Protein AF-A0A087SZZ9-F1 (afdb_monomer_lite)

pLDDT: mean 77.71, std 13.9, range [46.03, 97.69]

Organism: Stegodyphus mimosarum (NCBI:txid407821)

Structure (mmCIF, N/CA/C/O backbone):
data_AF-A0A087SZZ9-F1
#
_entry.id   AF-A0A087SZZ9-F1
#
loop_
_atom_site.group_PDB
_atom_site.id
_atom_site.type_symbol
_atom_site.label_atom_id
_atom_site.label_alt_id
_atom_site.label_comp_id
_atom_site.label_asym_id
_atom_site.label_entity_id
_atom_site.label_seq_id
_atom_site.pdbx_PDB_ins_code
_atom_site.Cartn_x
_atom_site.Cartn_y
_atom_site.Cartn_z
_atom_site.occupancy
_atom_site.B_iso_or_equiv
_atom_site.auth_seq_id
_atom_site.auth_comp_id
_atom_site.auth_asym_id
_atom_site.auth_atom_id
_atom_site.pdbx_PDB_model_num
ATOM 1 N N . MET A 1 1 ? 31.188 -13.917 -26.422 1.00 53.91 1 MET A N 1
ATOM 2 C CA . MET A 1 1 ? 30.286 -14.673 -25.524 1.00 53.91 1 MET A CA 1
ATOM 3 C C . MET A 1 1 ? 30.284 -14.130 -24.090 1.00 53.91 1 MET A C 1
ATOM 5 O O . MET A 1 1 ? 29.255 -14.224 -23.444 1.00 53.91 1 MET A O 1
ATOM 9 N N . GLU A 1 2 ? 31.342 -13.464 -23.611 1.00 61.88 2 GLU A N 1
ATOM 10 C CA . GLU A 1 2 ? 31.360 -12.858 -22.257 1.00 61.88 2 GLU A CA 1
ATOM 11 C C . GLU A 1 2 ? 30.422 -11.646 -22.068 1.00 61.88 2 GLU A C 1
ATOM 13 O O . GLU A 1 2 ? 29.952 -11.353 -20.965 1.00 61.88 2 GLU A O 1
ATOM 18 N N . LEU A 1 3 ? 30.087 -10.943 -23.154 1.00 61.25 3 LEU A N 1
ATOM 19 C CA . LEU A 1 3 ? 29.183 -9.792 -23.091 1.00 61.25 3 LEU A CA 1
ATOM 20 C C . LEU A 1 3 ? 27.734 -10.205 -22.769 1.00 61.25 3 LEU A C 1
ATOM 22 O O . LEU A 1 3 ? 27.048 -9.508 -22.033 1.00 61.25 3 LEU A O 1
ATOM 26 N N . SER A 1 4 ? 27.271 -11.359 -23.263 1.00 62.25 4 SER A N 1
ATOM 27 C CA . SER A 1 4 ? 25.909 -11.845 -22.997 1.00 62.25 4 SER A CA 1
ATOM 28 C C . SER A 1 4 ? 25.729 -12.337 -21.560 1.00 62.25 4 SER A C 1
ATOM 30 O O . SER A 1 4 ? 24.671 -12.135 -20.973 1.00 62.25 4 SER A O 1
ATOM 32 N N . GLU A 1 5 ? 26.763 -12.936 -20.966 1.00 69.69 5 GLU A N 1
ATOM 33 C CA . GLU A 1 5 ? 26.715 -13.417 -19.580 1.00 69.69 5 GLU A CA 1
ATOM 34 C C . GLU A 1 5 ? 26.724 -12.256 -18.573 1.00 69.69 5 GLU A C 1
ATOM 36 O O . GLU A 1 5 ? 25.944 -12.239 -17.619 1.00 69.69 5 GLU A O 1
ATOM 41 N N . SER A 1 6 ? 27.541 -11.230 -18.829 1.00 64.25 6 SER A N 1
ATOM 42 C CA . SER A 1 6 ? 27.596 -10.029 -17.988 1.00 64.25 6 SER A CA 1
ATOM 43 C C . SER A 1 6 ? 26.328 -9.171 -18.071 1.00 64.25 6 SER A C 1
ATOM 45 O O . SER A 1 6 ? 25.916 -8.616 -17.052 1.00 64.25 6 SER A O 1
ATOM 47 N N . VAL A 1 7 ? 25.673 -9.093 -19.236 1.00 70.50 7 VAL A N 1
ATOM 48 C CA . VAL A 1 7 ? 24.368 -8.422 -19.391 1.00 70.50 7 VAL A CA 1
ATOM 49 C C . VAL A 1 7 ? 23.265 -9.187 -18.656 1.00 70.50 7 VAL A C 1
ATOM 51 O O . VAL A 1 7 ? 22.536 -8.581 -17.873 1.00 70.50 7 VAL A O 1
ATOM 54 N N . ASN A 1 8 ? 23.199 -10.512 -18.818 1.00 69.19 8 ASN A N 1
ATOM 55 C CA . ASN A 1 8 ? 22.208 -11.355 -18.143 1.00 69.19 8 ASN A CA 1
ATOM 56 C C . ASN A 1 8 ? 22.316 -11.263 -16.608 1.00 69.19 8 ASN A C 1
ATOM 58 O O . ASN A 1 8 ? 21.316 -11.128 -15.906 1.00 69.19 8 ASN A O 1
ATOM 62 N N . ARG A 1 9 ? 23.544 -11.253 -16.069 1.00 72.44 9 ARG A N 1
ATOM 63 C CA . ARG A 1 9 ? 23.770 -11.090 -14.625 1.00 72.44 9 ARG A CA 1
ATOM 64 C C . ARG A 1 9 ? 23.295 -9.730 -14.107 1.00 72.44 9 ARG A C 1
ATOM 66 O O . ARG A 1 9 ? 22.730 -9.669 -13.021 1.00 72.44 9 ARG A O 1
ATOM 73 N N . ARG A 1 10 ? 23.510 -8.645 -14.861 1.00 68.75 10 ARG A N 1
ATOM 74 C CA . ARG A 1 10 ? 23.030 -7.303 -14.479 1.00 68.75 10 ARG A CA 1
ATOM 75 C C . ARG A 1 10 ? 21.508 -7.209 -14.519 1.00 68.75 10 ARG A C 1
ATOM 77 O O . ARG A 1 10 ? 20.940 -6.644 -13.595 1.00 68.75 10 ARG A O 1
ATOM 84 N N . GLN A 1 11 ? 20.867 -7.793 -15.532 1.00 69.94 11 GLN A N 1
ATOM 85 C CA . GLN A 1 11 ? 19.404 -7.854 -15.619 1.00 69.94 11 GLN A CA 1
ATOM 86 C C . GLN A 1 11 ? 18.797 -8.613 -14.436 1.00 69.94 11 GLN A C 1
ATOM 88 O O . GLN A 1 11 ? 17.867 -8.124 -13.814 1.00 69.94 11 GLN A O 1
ATOM 93 N N . ASN A 1 12 ? 19.382 -9.751 -14.050 1.00 75.94 12 ASN A N 1
ATOM 94 C CA . ASN A 1 12 ? 18.910 -10.511 -12.892 1.00 75.94 12 ASN A CA 1
ATOM 95 C C . ASN A 1 12 ? 19.004 -9.722 -11.571 1.00 75.94 12 ASN A C 1
ATOM 97 O O . ASN A 1 12 ? 18.106 -9.808 -10.735 1.00 75.94 12 ASN A O 1
ATOM 101 N N . VAL A 1 13 ? 20.073 -8.940 -11.392 1.00 81.06 13 VAL A N 1
ATOM 102 C CA . VAL A 1 13 ? 20.238 -8.073 -10.215 1.00 81.06 13 VAL A CA 1
ATOM 103 C C . VAL A 1 13 ? 19.236 -6.915 -10.232 1.00 81.06 13 VAL A C 1
ATOM 105 O O . VAL A 1 13 ? 18.643 -6.625 -9.198 1.00 81.06 13 VAL A O 1
ATOM 108 N N . ASP A 1 14 ? 19.024 -6.283 -11.388 1.00 80.94 14 ASP A N 1
ATOM 109 C CA . ASP A 1 14 ? 18.052 -5.194 -11.565 1.00 80.94 14 ASP A CA 1
ATOM 110 C C . ASP A 1 14 ? 16.613 -5.661 -11.288 1.00 80.94 14 ASP A C 1
ATOM 112 O O . ASP A 1 14 ? 15.887 -5.028 -10.521 1.00 80.94 14 ASP A O 1
ATOM 116 N N . ASP A 1 15 ? 16.231 -6.828 -11.816 1.00 81.06 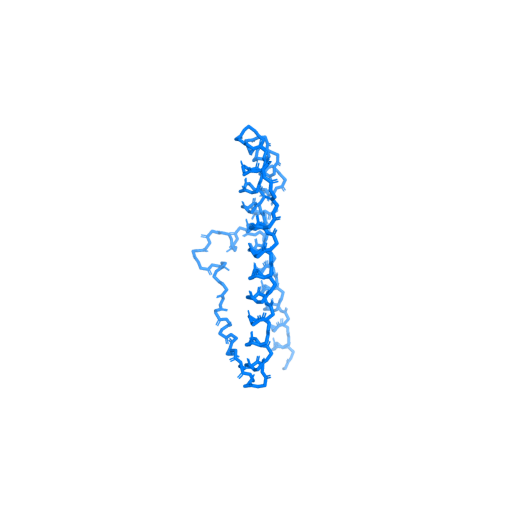15 ASP A N 1
ATOM 117 C CA . ASP A 1 15 ? 14.922 -7.438 -11.573 1.00 81.06 15 ASP A CA 1
ATOM 118 C C . ASP A 1 15 ? 14.715 -7.791 -10.089 1.00 81.06 15 ASP A C 1
ATOM 120 O O . ASP A 1 15 ? 13.643 -7.529 -9.538 1.00 81.06 15 ASP A O 1
ATOM 124 N N . GLY A 1 16 ? 15.736 -8.343 -9.422 1.00 81.19 16 GLY A N 1
ATOM 125 C CA . GLY A 1 16 ? 15.670 -8.667 -7.992 1.00 81.19 16 GLY A CA 1
ATOM 126 C C . GLY A 1 16 ? 15.590 -7.427 -7.095 1.00 81.19 16 GLY A C 1
ATOM 127 O O . GLY A 1 16 ? 14.897 -7.435 -6.072 1.00 81.19 16 GLY A O 1
ATOM 128 N N . LEU A 1 17 ? 16.259 -6.339 -7.489 1.00 83.12 17 LEU A N 1
ATOM 129 C CA . LEU A 1 17 ? 16.181 -5.060 -6.788 1.00 83.12 17 LEU A CA 1
ATOM 130 C C . LEU A 1 17 ? 14.794 -4.431 -6.959 1.00 83.12 17 LEU A C 1
ATOM 132 O O . LEU A 1 17 ? 14.194 -4.014 -5.968 1.00 83.12 17 LEU A O 1
ATOM 136 N N . ARG A 1 18 ? 14.244 -4.456 -8.181 1.00 83.31 18 ARG A N 1
ATOM 137 C CA . ARG A 1 18 ? 12.868 -4.031 -8.471 1.00 83.31 18 ARG A CA 1
ATOM 138 C C . ARG A 1 18 ? 11.860 -4.782 -7.603 1.00 83.31 18 ARG A C 1
ATOM 140 O O . ARG A 1 18 ? 11.065 -4.146 -6.918 1.00 83.31 18 ARG A O 1
ATOM 147 N N . GLU A 1 19 ? 11.919 -6.115 -7.579 1.00 83.75 19 GLU A N 1
ATOM 148 C CA . GLU A 1 19 ? 11.011 -6.945 -6.774 1.00 83.75 19 GLU A CA 1
ATOM 149 C C . GLU A 1 19 ? 11.098 -6.606 -5.279 1.00 83.75 19 GLU A C 1
ATOM 151 O O . GLU A 1 19 ? 10.075 -6.397 -4.626 1.00 83.75 19 GLU A O 1
ATOM 156 N N . SER A 1 20 ? 12.317 -6.465 -4.753 1.00 86.00 20 SER A N 1
ATOM 157 C CA . SER A 1 20 ? 12.549 -6.117 -3.346 1.00 86.00 20 SER A CA 1
ATOM 158 C C . SER A 1 20 ? 11.991 -4.737 -2.990 1.00 86.00 20 SER A C 1
ATOM 160 O O . SER A 1 20 ? 11.333 -4.578 -1.961 1.00 86.00 20 SER A O 1
ATOM 162 N N . CYS A 1 21 ? 12.219 -3.740 -3.848 1.00 86.81 21 CYS A N 1
ATOM 163 C CA . CYS A 1 21 ? 11.719 -2.381 -3.666 1.00 86.81 21 CYS A CA 1
ATOM 164 C C . CYS A 1 21 ? 10.186 -2.321 -3.673 1.00 86.81 21 CYS A C 1
ATOM 166 O O . CYS A 1 21 ? 9.585 -1.669 -2.818 1.00 86.81 21 CYS A O 1
ATOM 168 N N . CYS A 1 22 ? 9.548 -3.051 -4.587 1.00 86.06 22 CYS A N 1
ATOM 169 C CA . CYS A 1 22 ? 8.094 -3.120 -4.667 1.00 86.06 22 CYS A CA 1
ATOM 170 C C . CYS A 1 22 ? 7.486 -3.831 -3.453 1.00 86.06 22 CYS A C 1
ATOM 172 O O . CYS A 1 22 ? 6.584 -3.2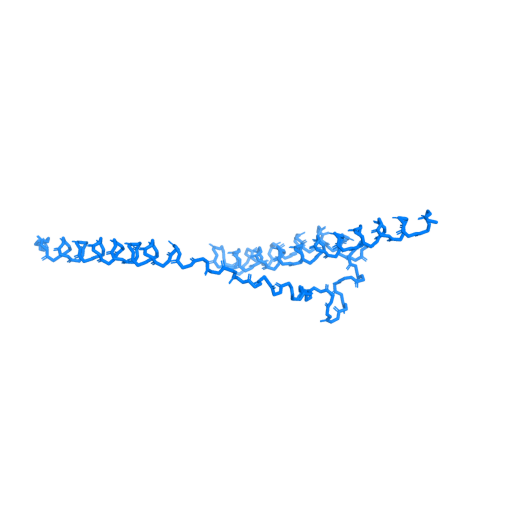90 -2.812 1.00 86.06 22 CYS A O 1
ATOM 174 N N . ALA A 1 23 ? 8.040 -4.983 -3.065 1.00 87.31 23 ALA A N 1
ATOM 175 C CA . ALA A 1 23 ? 7.606 -5.708 -1.873 1.00 87.31 23 ALA A CA 1
ATOM 176 C C . ALA A 1 23 ? 7.766 -4.869 -0.595 1.00 87.31 23 ALA A C 1
ATOM 178 O O . ALA A 1 23 ? 6.932 -4.933 0.310 1.00 87.31 23 ALA A O 1
ATOM 179 N N . PHE A 1 24 ? 8.817 -4.048 -0.513 1.00 87.75 24 PHE A N 1
ATOM 180 C CA . PHE A 1 24 ? 9.023 -3.156 0.622 1.00 87.75 24 PHE A CA 1
ATOM 181 C C . PHE A 1 24 ? 7.957 -2.050 0.699 1.00 87.75 24 PHE A C 1
ATOM 183 O O . PHE A 1 24 ? 7.420 -1.795 1.779 1.00 87.75 24 PHE A O 1
ATOM 190 N N . GLY A 1 25 ? 7.582 -1.443 -0.432 1.00 84.75 25 GLY A N 1
ATOM 191 C CA . GLY A 1 25 ? 6.474 -0.480 -0.490 1.00 84.75 25 GLY A CA 1
ATOM 192 C C . GLY A 1 25 ? 5.121 -1.096 -0.102 1.00 84.75 25 GLY A C 1
ATOM 193 O O . GLY A 1 25 ? 4.356 -0.511 0.677 1.00 84.75 25 GLY A O 1
ATOM 194 N N . GLU A 1 26 ? 4.844 -2.314 -0.574 1.00 86.50 26 GLU A N 1
ATOM 195 C CA . GLU A 1 26 ? 3.657 -3.082 -0.177 1.00 86.50 26 GLU A CA 1
ATOM 196 C C . GLU A 1 26 ? 3.658 -3.402 1.321 1.00 86.50 26 GLU A C 1
ATOM 198 O O . GLU A 1 26 ? 2.636 -3.248 1.992 1.00 86.50 26 GLU A O 1
ATOM 203 N N . PHE A 1 27 ? 4.808 -3.797 1.869 1.00 88.94 27 PHE A N 1
ATOM 204 C CA . PHE A 1 27 ? 4.974 -4.064 3.293 1.00 88.94 27 PHE A CA 1
ATOM 205 C C . PHE A 1 27 ? 4.638 -2.833 4.141 1.00 88.94 27 PHE A C 1
ATOM 207 O O . PHE A 1 27 ? 3.850 -2.945 5.083 1.00 88.94 27 PHE A O 1
ATOM 214 N N . VAL A 1 28 ? 5.185 -1.662 3.800 1.00 89.50 28 VAL A N 1
ATOM 215 C CA . VAL A 1 28 ? 4.922 -0.400 4.514 1.00 89.50 28 VAL A CA 1
ATOM 216 C C . VAL A 1 28 ? 3.424 -0.079 4.503 1.00 89.50 28 VAL A C 1
ATOM 218 O O . VAL A 1 28 ? 2.822 0.152 5.554 1.00 89.50 28 VAL A O 1
ATOM 221 N N . THR A 1 29 ? 2.792 -0.180 3.333 1.00 89.56 29 THR A N 1
ATOM 222 C CA . THR A 1 29 ? 1.349 0.049 3.166 1.00 89.56 29 THR A CA 1
ATOM 223 C C . THR A 1 29 ? 0.519 -0.930 3.996 1.00 89.56 29 THR A C 1
ATOM 225 O O . THR A 1 29 ? -0.407 -0.534 4.709 1.00 89.56 29 THR A O 1
ATOM 228 N N . CYS A 1 30 ? 0.874 -2.214 3.948 1.00 93.75 30 CYS A N 1
ATOM 229 C CA . CYS A 1 30 ? 0.216 -3.272 4.704 1.00 93.75 30 CYS A CA 1
ATOM 230 C C . CYS A 1 30 ? 0.310 -3.017 6.213 1.00 93.75 30 CYS A C 1
ATOM 232 O O . CYS A 1 30 ? -0.682 -3.158 6.931 1.00 93.75 30 CYS A O 1
ATOM 234 N N . LYS A 1 31 ? 1.471 -2.567 6.704 1.00 93.31 31 LYS A N 1
ATOM 235 C CA . LYS A 1 31 ? 1.657 -2.235 8.120 1.00 93.31 31 LYS A CA 1
ATOM 236 C C . LYS A 1 31 ? 0.756 -1.095 8.571 1.00 93.31 31 LYS A C 1
ATOM 238 O O . LYS A 1 31 ? 0.121 -1.233 9.615 1.00 93.31 31 LYS A O 1
ATOM 243 N N . TYR A 1 32 ? 0.636 -0.026 7.786 1.00 94.12 32 TYR A N 1
ATOM 244 C CA . TYR A 1 32 ? -0.284 1.069 8.106 1.00 94.12 32 TYR A CA 1
ATOM 245 C C . TYR A 1 32 ? -1.738 0.600 8.160 1.00 94.12 32 TYR A C 1
ATOM 247 O O . TYR A 1 32 ? -2.454 0.926 9.105 1.00 94.12 32 TYR A O 1
ATOM 255 N N . GLN A 1 33 ? -2.165 -0.222 7.199 1.00 94.81 33 GLN A N 1
ATOM 256 C CA . GLN A 1 33 ? -3.528 -0.754 7.177 1.00 94.81 33 GLN A CA 1
ATOM 257 C C . GLN A 1 33 ? -3.827 -1.662 8.374 1.00 94.81 33 GLN A C 1
ATOM 259 O O . GLN A 1 33 ? -4.888 -1.530 8.985 1.00 94.81 33 GLN A O 1
ATOM 264 N N . HIS A 1 34 ? -2.920 -2.585 8.709 1.00 96.38 34 HIS A N 1
ATOM 265 C CA . HIS A 1 34 ? -3.141 -3.506 9.822 1.00 96.38 34 HIS A CA 1
ATOM 266 C C . HIS A 1 34 ? -3.133 -2.789 11.164 1.00 96.38 34 HIS A C 1
ATOM 268 O O . HIS A 1 34 ? -4.037 -2.999 11.964 1.00 96.38 34 HIS A O 1
ATOM 274 N N . VAL A 1 35 ? -2.185 -1.879 11.389 1.00 97.12 35 VAL A N 1
ATOM 275 C CA . VAL A 1 35 ? -2.156 -1.106 12.635 1.00 97.12 35 VAL A CA 1
ATOM 276 C C . VAL A 1 35 ? -3.372 -0.189 12.754 1.00 97.12 35 VAL A C 1
ATOM 278 O O . VAL A 1 35 ? -3.941 -0.089 13.837 1.00 97.12 35 VAL A O 1
ATOM 281 N N . GLY A 1 36 ? -3.855 0.391 11.655 1.00 96.38 36 GLY A N 1
ATOM 282 C CA . GLY A 1 36 ? -5.103 1.156 11.678 1.00 96.38 36 GLY A CA 1
ATOM 283 C C . GLY A 1 36 ? -6.329 0.326 12.023 1.00 96.38 36 GLY A C 1
ATOM 284 O O . GLY A 1 36 ? -7.185 0.794 12.772 1.00 96.38 36 GLY A O 1
ATOM 285 N N . ARG A 1 37 ? -6.400 -0.913 11.529 1.00 96.19 37 ARG A N 1
ATOM 286 C CA . ARG A 1 37 ? -7.495 -1.841 11.841 1.00 96.19 37 ARG A CA 1
ATOM 287 C C . ARG A 1 37 ? -7.438 -2.363 13.272 1.00 96.19 37 ARG A C 1
ATOM 289 O O . ARG A 1 37 ? -8.470 -2.406 13.932 1.00 96.19 37 ARG A O 1
ATOM 296 N N . ASP A 1 38 ? -6.253 -2.739 13.736 1.00 97.69 38 ASP A N 1
ATOM 297 C CA . ASP A 1 38 ? -6.094 -3.506 14.973 1.00 97.69 38 ASP A CA 1
ATOM 298 C C . ASP A 1 38 ? -5.847 -2.601 16.192 1.00 9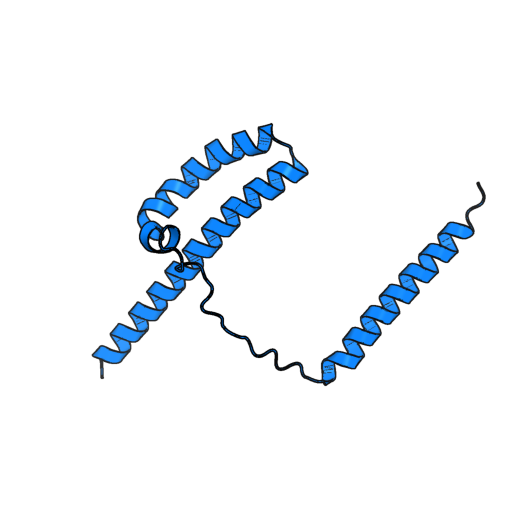7.69 38 ASP A C 1
ATOM 300 O O . ASP A 1 38 ? -6.181 -2.966 17.318 1.00 97.69 38 ASP A O 1
ATOM 304 N N . CYS A 1 39 ? -5.260 -1.418 15.981 1.00 96.38 39 CYS A N 1
ATOM 305 C CA . CYS A 1 39 ? -4.813 -0.511 17.044 1.00 96.38 39 CYS A CA 1
ATOM 306 C C . CYS A 1 39 ? -5.391 0.911 16.934 1.00 96.38 39 CYS A C 1
ATOM 308 O O . CYS A 1 39 ? -5.231 1.705 17.860 1.00 96.38 39 CYS A O 1
ATOM 310 N N . GLY A 1 40 ? -6.072 1.242 15.833 1.00 95.69 40 GLY A N 1
ATOM 311 C CA . GLY A 1 40 ? -6.751 2.522 15.640 1.00 95.69 40 GLY A CA 1
ATOM 312 C C . GLY A 1 40 ? -5.905 3.620 14.983 1.00 95.69 40 GLY A C 1
ATOM 313 O O . GLY A 1 40 ? -4.760 3.430 14.561 1.00 95.69 40 GLY A O 1
ATOM 314 N N . HIS A 1 41 ? -6.514 4.801 14.859 1.00 95.88 41 HIS A N 1
ATOM 315 C CA . HIS A 1 41 ? -5.969 5.905 14.066 1.00 95.88 41 HIS A CA 1
ATOM 316 C C . HIS A 1 41 ? -4.680 6.496 14.655 1.00 95.88 41 HIS A C 1
ATOM 318 O O . HIS A 1 41 ? -3.700 6.653 13.931 1.00 95.88 41 HIS A O 1
ATOM 324 N N . ASP A 1 42 ? -4.638 6.738 15.966 1.00 96.44 42 ASP A N 1
ATOM 325 C CA . ASP A 1 42 ? -3.469 7.341 16.623 1.00 96.44 42 ASP A CA 1
ATOM 326 C C . ASP A 1 42 ? -2.226 6.446 16.518 1.00 96.44 42 ASP A C 1
ATOM 328 O O . ASP A 1 42 ? -1.121 6.925 16.262 1.00 96.44 42 ASP A O 1
ATOM 332 N N . ALA A 1 43 ? -2.409 5.125 16.625 1.00 95.75 43 ALA A N 1
ATOM 333 C CA . ALA A 1 43 ? -1.340 4.151 16.414 1.00 95.75 43 ALA A CA 1
ATOM 334 C C . ALA A 1 43 ? -0.833 4.159 14.962 1.00 95.75 43 ALA A C 1
ATOM 336 O O . ALA A 1 43 ? 0.362 3.991 14.720 1.00 95.75 43 ALA A O 1
ATOM 337 N N . THR A 1 44 ? -1.725 4.396 13.997 1.00 96.12 44 THR A N 1
ATOM 338 C CA . THR A 1 44 ? -1.352 4.540 12.582 1.00 96.12 44 THR A CA 1
ATOM 339 C C . THR A 1 44 ? -0.517 5.790 12.362 1.00 96.12 44 THR A C 1
ATOM 341 O O . THR A 1 44 ? 0.527 5.698 11.728 1.00 96.12 44 THR A O 1
ATOM 344 N N . LEU A 1 45 ? -0.929 6.933 12.920 1.00 95.12 45 LEU A N 1
ATOM 345 C CA . LEU A 1 45 ? -0.179 8.190 12.827 1.00 95.12 45 LEU A CA 1
ATOM 346 C C . LEU A 1 45 ? 1.211 8.062 13.456 1.00 95.12 45 LEU A C 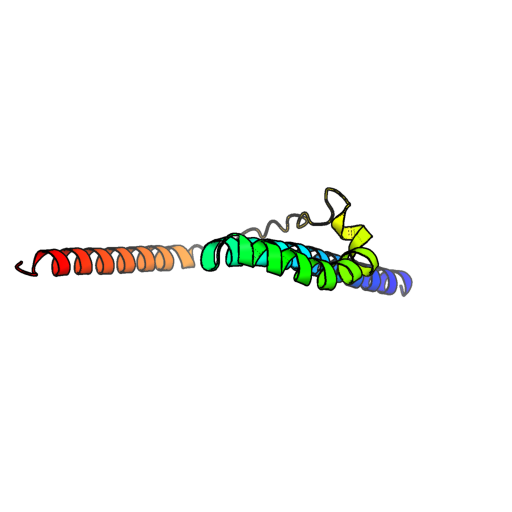1
ATOM 348 O O . LEU A 1 45 ? 2.206 8.455 12.847 1.00 95.12 45 LEU A O 1
ATOM 352 N N . PHE A 1 46 ? 1.290 7.464 14.648 1.00 95.00 46 PHE A N 1
ATOM 353 C CA . PHE A 1 46 ? 2.563 7.180 15.307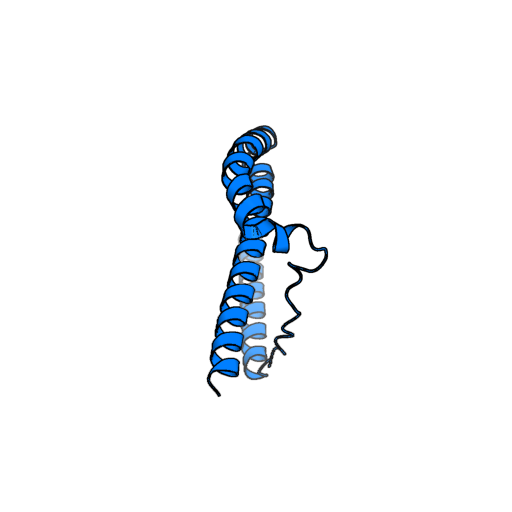 1.00 95.00 46 PHE A CA 1
ATOM 354 C C . PHE A 1 46 ? 3.465 6.301 14.431 1.00 95.00 46 PHE A C 1
ATOM 356 O O . PHE A 1 46 ? 4.652 6.593 14.254 1.00 95.00 46 PHE A O 1
ATOM 363 N N . LEU A 1 47 ? 2.898 5.233 13.861 1.00 94.31 47 LEU A N 1
ATOM 364 C CA . LEU A 1 47 ? 3.642 4.320 13.008 1.00 94.31 47 LEU A CA 1
ATOM 365 C C . LEU A 1 47 ? 4.088 4.994 11.711 1.00 94.31 47 LEU A C 1
ATOM 367 O O . LEU A 1 47 ? 5.228 4.790 11.326 1.00 94.31 47 LEU A O 1
ATOM 371 N N . GLN A 1 48 ? 3.252 5.806 11.064 1.00 93.19 48 GLN A N 1
ATOM 372 C CA . GLN A 1 48 ? 3.626 6.561 9.863 1.00 93.19 48 GLN A CA 1
ATOM 373 C C . GLN A 1 48 ? 4.834 7.455 10.133 1.00 93.19 48 GLN A C 1
ATOM 375 O O . GLN A 1 48 ? 5.840 7.360 9.439 1.00 93.19 48 GLN A O 1
ATOM 380 N N . GLN A 1 49 ? 4.804 8.229 11.222 1.00 91.31 49 GLN A N 1
ATOM 381 C CA . GLN A 1 49 ? 5.914 9.110 11.598 1.00 91.31 49 GLN A CA 1
ATOM 382 C C . GLN A 1 49 ? 7.243 8.363 11.807 1.00 91.31 49 GLN A C 1
ATOM 384 O O . GLN A 1 49 ? 8.308 8.903 11.504 1.00 91.31 49 GLN A O 1
ATOM 389 N N . HIS A 1 50 ? 7.202 7.135 12.331 1.00 89.06 50 HIS A N 1
ATOM 390 C CA . HIS A 1 50 ? 8.404 6.330 12.563 1.00 89.06 50 HIS A CA 1
ATOM 391 C C . HIS A 1 50 ? 8.838 5.537 11.332 1.00 89.06 50 HIS A C 1
ATOM 393 O O . HIS A 1 50 ? 10.012 5.544 10.961 1.00 89.06 50 HIS A O 1
ATOM 399 N N . LEU A 1 51 ? 7.900 4.835 10.709 1.00 88.00 51 LEU A N 1
ATOM 400 C CA . LEU A 1 51 ? 8.163 3.908 9.623 1.00 88.00 51 LEU A CA 1
ATOM 401 C C . LEU A 1 51 ? 8.498 4.658 8.330 1.00 88.00 51 LEU A C 1
ATOM 403 O O . LEU A 1 51 ? 9.376 4.195 7.608 1.00 88.00 51 LEU A O 1
ATOM 407 N N . ASP A 1 52 ? 7.935 5.847 8.080 1.00 84.75 52 ASP A N 1
ATOM 408 C CA . ASP A 1 52 ? 8.374 6.710 6.974 1.00 84.75 52 ASP A CA 1
ATOM 409 C C . ASP A 1 52 ? 9.820 7.162 7.183 1.00 84.75 52 ASP A C 1
ATOM 411 O O . ASP A 1 52 ? 10.615 7.147 6.254 1.00 84.75 52 ASP A O 1
ATOM 415 N N . ARG A 1 53 ? 10.228 7.490 8.413 1.00 85.69 53 ARG A N 1
ATOM 416 C CA . ARG A 1 53 ? 11.607 7.926 8.689 1.00 85.69 53 ARG A CA 1
ATOM 417 C C . ARG A 1 53 ? 12.639 6.819 8.461 1.00 85.69 53 ARG A C 1
ATOM 419 O O . ARG A 1 53 ? 13.772 7.110 8.091 1.00 85.69 53 ARG A O 1
ATOM 426 N N . ILE A 1 54 ? 12.245 5.568 8.692 1.00 83.75 54 ILE A N 1
ATOM 427 C CA . ILE A 1 54 ? 13.087 4.380 8.499 1.00 83.75 54 ILE A CA 1
ATOM 428 C C . ILE A 1 54 ? 13.084 3.941 7.031 1.00 83.75 54 ILE A C 1
ATOM 430 O O . ILE A 1 54 ? 14.125 3.578 6.491 1.00 83.75 54 ILE A O 1
ATOM 434 N N . SER A 1 55 ? 11.918 3.963 6.386 1.00 81.75 55 SER A N 1
ATOM 435 C CA . SER A 1 55 ? 11.736 3.472 5.019 1.00 81.75 55 SER A CA 1
ATOM 436 C C . SER A 1 55 ? 12.159 4.492 3.963 1.00 81.75 55 SER A C 1
ATOM 438 O O . SER A 1 55 ? 12.653 4.101 2.910 1.00 81.75 55 SER A O 1
ATOM 440 N N . SER A 1 56 ? 12.035 5.791 4.245 1.00 77.00 56 SER A N 1
ATOM 441 C CA . SER A 1 56 ? 12.288 6.866 3.285 1.00 77.00 56 SER A CA 1
ATOM 442 C C . SER A 1 56 ? 13.728 6.910 2.752 1.00 77.00 56 SER A C 1
ATOM 444 O O . SER A 1 56 ? 13.859 7.027 1.536 1.00 77.00 56 SER A O 1
ATOM 446 N N . PRO A 1 57 ? 14.804 6.744 3.551 1.00 80.88 57 PRO A N 1
ATOM 447 C CA . PRO A 1 57 ? 16.167 6.680 3.014 1.00 80.88 57 PRO A CA 1
ATOM 448 C C . PRO A 1 57 ? 16.353 5.510 2.043 1.00 80.88 57 PRO A C 1
ATOM 450 O O . PRO A 1 57 ? 16.859 5.691 0.943 1.00 80.88 57 PRO A O 1
ATOM 453 N N . LEU A 1 58 ? 15.855 4.323 2.406 1.00 75.75 58 LEU A N 1
ATOM 454 C CA . LEU A 1 58 ? 15.934 3.133 1.558 1.00 75.75 58 LEU A CA 1
ATOM 455 C C . LEU A 1 58 ? 15.142 3.325 0.256 1.00 75.75 58 LEU A C 1
ATOM 457 O O . LEU A 1 58 ? 15.629 3.006 -0.828 1.00 75.75 58 LEU A O 1
ATOM 461 N N . ILE A 1 59 ? 13.939 3.896 0.361 1.00 71.81 59 ILE A N 1
ATOM 462 C CA . ILE A 1 59 ? 13.063 4.144 -0.784 1.00 71.81 59 ILE A CA 1
ATOM 463 C C . ILE A 1 59 ? 13.665 5.194 -1.724 1.00 71.81 59 ILE A C 1
ATOM 465 O O . ILE A 1 59 ? 13.707 4.973 -2.930 1.00 71.81 59 ILE A O 1
ATOM 469 N N . HIS A 1 60 ? 14.158 6.313 -1.196 1.00 73.19 60 HIS A N 1
ATOM 470 C CA . HIS A 1 60 ? 14.662 7.421 -2.010 1.00 73.19 60 HIS A CA 1
ATOM 471 C C . HIS A 1 60 ? 16.070 7.179 -2.563 1.00 73.19 60 HIS A C 1
ATOM 473 O O . HIS A 1 60 ? 16.372 7.658 -3.652 1.00 73.19 60 HIS A O 1
ATOM 479 N N . GLU A 1 61 ? 16.935 6.457 -1.853 1.00 76.06 61 GLU A N 1
ATOM 480 C CA . GLU A 1 61 ? 18.320 6.245 -2.289 1.00 76.06 61 GLU A CA 1
ATOM 481 C C . GLU A 1 61 ? 18.462 5.017 -3.193 1.00 76.06 61 GLU A C 1
ATOM 483 O O . GLU A 1 61 ? 19.159 5.066 -4.206 1.00 76.06 61 GLU A O 1
ATOM 488 N N . HIS A 1 62 ? 17.766 3.924 -2.867 1.00 77.31 62 HIS A N 1
ATOM 489 C CA . HIS A 1 62 ? 17.948 2.641 -3.552 1.00 77.31 62 HIS A CA 1
ATOM 490 C C . HIS A 1 62 ? 16.769 2.243 -4.437 1.00 77.31 62 HIS A C 1
ATOM 492 O O . HIS A 1 62 ? 16.960 1.535 -5.424 1.00 77.31 62 HIS A O 1
ATOM 498 N N . CYS A 1 63 ? 15.562 2.716 -4.123 1.00 77.62 63 CYS A N 1
ATOM 499 C CA . CYS A 1 63 ? 14.347 2.302 -4.819 1.00 77.62 63 CYS A CA 1
ATOM 500 C C . CYS A 1 63 ? 13.678 3.406 -5.641 1.00 77.62 63 CYS A C 1
ATOM 502 O O . CYS A 1 63 ? 12.649 3.136 -6.260 1.00 77.62 63 CYS A O 1
ATOM 504 N N . ALA A 1 64 ? 14.225 4.626 -5.700 1.00 75.81 64 ALA A N 1
ATOM 505 C CA . ALA A 1 64 ? 13.546 5.763 -6.328 1.00 75.81 64 ALA A CA 1
ATOM 506 C C . ALA A 1 64 ? 13.171 5.479 -7.788 1.00 75.81 64 ALA A C 1
ATOM 508 O O . ALA A 1 64 ? 12.049 5.758 -8.211 1.00 75.81 64 ALA A O 1
ATOM 509 N N . HIS A 1 65 ? 14.065 4.826 -8.532 1.00 72.12 65 HIS A N 1
ATOM 510 C CA . HIS A 1 65 ? 13.820 4.446 -9.923 1.00 72.12 65 HIS A CA 1
ATOM 511 C C . HIS A 1 65 ? 12.658 3.443 -10.083 1.00 72.12 65 HIS A C 1
ATOM 513 O O . HIS A 1 65 ? 11.998 3.419 -11.119 1.00 72.12 65 HIS A O 1
ATOM 519 N N . TYR A 1 66 ? 12.373 2.641 -9.054 1.00 70.00 66 TYR A N 1
ATOM 520 C CA . TYR A 1 66 ? 11.322 1.619 -9.069 1.00 70.00 66 TYR A CA 1
ATOM 521 C C . TYR A 1 66 ? 10.039 2.045 -8.339 1.00 70.00 66 TYR A C 1
ATOM 523 O O . TYR A 1 66 ? 9.021 1.376 -8.465 1.00 70.00 66 TYR A O 1
ATOM 531 N N . THR A 1 67 ? 10.065 3.152 -7.590 1.00 65.31 67 THR A N 1
ATOM 532 C CA . THR A 1 67 ? 8.929 3.590 -6.756 1.00 65.31 67 THR A CA 1
ATOM 533 C C . THR A 1 67 ? 8.047 4.627 -7.460 1.00 65.31 67 THR A C 1
ATOM 535 O O . THR A 1 67 ? 6.839 4.647 -7.242 1.00 65.31 67 THR A O 1
ATOM 538 N N . TYR A 1 68 ? 8.621 5.483 -8.317 1.00 61.47 68 TYR A N 1
ATOM 539 C CA . TYR A 1 68 ? 7.895 6.596 -8.961 1.00 61.47 68 TYR A CA 1
ATOM 540 C C . TYR A 1 68 ? 7.557 6.372 -10.438 1.00 61.47 68 TYR A C 1
ATOM 542 O O . TYR A 1 68 ? 6.774 7.129 -11.011 1.00 61.47 68 TYR A O 1
ATOM 550 N N . ALA A 1 69 ? 8.136 5.354 -11.073 1.00 61.91 69 ALA A N 1
ATOM 551 C CA . ALA A 1 69 ? 7.750 4.973 -12.423 1.00 61.91 69 ALA A CA 1
ATOM 552 C C . ALA A 1 69 ? 6.401 4.242 -12.364 1.00 61.91 69 ALA A C 1
ATOM 554 O O . ALA A 1 69 ? 6.263 3.242 -11.661 1.00 61.91 69 ALA A O 1
ATOM 555 N N . THR A 1 70 ? 5.412 4.744 -13.107 1.00 53.97 70 THR A N 1
ATOM 556 C CA . THR A 1 70 ? 3.994 4.338 -13.051 1.00 53.97 70 THR A CA 1
ATOM 557 C C . THR A 1 70 ? 3.731 2.851 -13.301 1.00 53.97 70 THR A C 1
ATOM 559 O O . THR A 1 70 ? 2.670 2.369 -12.924 1.00 53.97 70 THR A O 1
ATOM 562 N N . ASP A 1 71 ? 4.712 2.114 -13.832 1.00 63.47 71 ASP A N 1
ATOM 563 C CA . ASP A 1 71 ? 4.616 0.679 -14.113 1.00 63.47 71 ASP A CA 1
ATOM 564 C C . ASP A 1 71 ? 5.727 -0.162 -13.456 1.00 63.47 71 ASP A C 1
ATOM 566 O O . ASP A 1 71 ? 5.780 -1.374 -13.654 1.00 63.47 71 ASP A O 1
ATOM 570 N N . ALA A 1 72 ? 6.622 0.427 -12.654 1.00 66.19 72 ALA A N 1
ATOM 571 C CA . ALA A 1 72 ? 7.801 -0.288 -12.148 1.00 66.19 72 ALA A CA 1
ATOM 572 C C . ALA A 1 72 ? 7.478 -1.401 -11.140 1.00 66.19 72 ALA A C 1
ATOM 574 O O . ALA A 1 72 ? 8.211 -2.386 -11.066 1.00 66.19 72 ALA A O 1
ATOM 575 N N . CYS A 1 73 ? 6.368 -1.272 -10.414 1.00 72.81 73 CYS A N 1
ATOM 576 C CA . CYS A 1 73 ? 5.861 -2.311 -9.519 1.00 72.81 73 CYS A CA 1
ATOM 577 C C . CYS A 1 73 ? 4.670 -3.075 -10.080 1.00 72.81 73 CYS A C 1
ATOM 579 O O . CYS A 1 73 ? 4.063 -3.868 -9.363 1.00 72.81 73 CYS A O 1
ATOM 581 N N . THR A 1 74 ? 4.342 -2.889 -11.362 1.00 70.12 74 THR A N 1
ATOM 582 C CA . THR A 1 74 ? 3.467 -3.862 -12.006 1.00 70.12 74 THR A CA 1
ATOM 583 C C . THR A 1 74 ? 4.261 -5.159 -12.101 1.00 70.12 74 THR A C 1
ATOM 585 O O . THR A 1 74 ? 5.340 -5.170 -12.703 1.00 70.12 74 THR A O 1
ATOM 588 N N . PRO A 1 75 ? 3.809 -6.263 -11.475 1.00 57.94 75 PRO A N 1
ATOM 589 C CA . PRO A 1 75 ? 4.408 -7.543 -11.778 1.00 57.94 75 PRO A CA 1
ATOM 590 C C . PRO A 1 75 ? 4.207 -7.701 -13.278 1.00 57.94 75 PRO A C 1
ATOM 592 O O . PRO A 1 75 ? 3.057 -7.783 -13.718 1.00 57.94 75 PRO A O 1
ATOM 595 N N . ALA A 1 76 ? 5.295 -7.677 -14.064 1.00 55.75 76 ALA A N 1
ATOM 596 C CA . ALA A 1 76 ? 5.258 -8.122 -15.449 1.00 55.75 76 ALA A CA 1
ATOM 597 C C . ALA A 1 76 ? 4.498 -9.426 -15.372 1.00 55.75 76 ALA A C 1
ATOM 599 O O . ALA A 1 76 ? 4.964 -10.324 -14.668 1.00 55.75 76 ALA A O 1
ATOM 600 N N . SER A 1 77 ? 3.270 -9.440 -15.895 1.00 48.19 77 SER A N 1
ATOM 601 C CA . SER A 1 77 ? 2.305 -10.469 -15.568 1.00 48.19 77 SER A CA 1
ATOM 602 C C . SER A 1 77 ? 2.929 -11.773 -16.013 1.00 48.19 77 SER A C 1
ATOM 604 O O . SER A 1 77 ? 2.833 -12.163 -17.173 1.00 48.19 77 SER A O 1
ATOM 606 N N . SER A 1 78 ? 3.600 -12.450 -15.086 1.00 50.47 78 SER A N 1
ATOM 607 C CA . SER A 1 78 ? 3.835 -13.860 -15.166 1.00 50.47 78 SER A CA 1
ATOM 608 C C . SER A 1 78 ? 2.432 -14.369 -14.994 1.00 50.47 78 SER A C 1
ATOM 610 O O . SER A 1 78 ? 1.969 -14.623 -13.883 1.00 50.47 78 SER A O 1
ATOM 612 N N . SER A 1 79 ? 1.717 -14.407 -16.118 1.00 47.16 79 SER A N 1
ATOM 613 C CA . SER A 1 79 ? 0.635 -15.318 -16.366 1.00 47.16 79 SER A CA 1
ATOM 614 C C . SER A 1 79 ? 1.249 -16.665 -16.030 1.00 47.16 79 SER A C 1
ATOM 616 O O . SER A 1 79 ? 1.797 -17.355 -16.883 1.00 47.16 79 SER A O 1
ATOM 618 N N . LYS A 1 80 ? 1.265 -17.012 -14.738 1.00 47.81 80 LYS A N 1
ATOM 619 C CA . LYS A 1 80 ? 1.422 -18.381 -14.317 1.00 47.81 80 LYS A CA 1
ATOM 620 C C . LYS A 1 80 ? 0.171 -18.978 -14.901 1.00 47.81 80 LYS A C 1
ATOM 622 O O . LYS A 1 80 ? -0.909 -18.829 -14.336 1.00 47.81 80 LYS A O 1
ATOM 627 N N . THR A 1 81 ? 0.296 -19.512 -16.111 1.00 53.06 81 THR A N 1
ATOM 628 C CA . THR A 1 81 ? -0.677 -20.417 -16.679 1.00 53.06 81 THR A CA 1
ATOM 629 C C . THR A 1 81 ? -0.834 -21.454 -15.587 1.00 53.06 81 THR A C 1
ATOM 631 O O . THR A 1 81 ? 0.064 -22.264 -15.354 1.00 53.06 81 THR A O 1
ATOM 634 N N . LEU A 1 82 ? -1.890 -21.307 -14.786 1.00 58.75 82 LEU A N 1
ATOM 635 C CA . LEU A 1 82 ? -2.218 -22.254 -13.749 1.00 58.75 82 LEU A CA 1
ATOM 636 C C . LEU A 1 82 ? -2.537 -23.512 -14.539 1.00 58.75 82 LEU A C 1
ATOM 638 O O . LEU A 1 82 ? -3.631 -23.661 -15.077 1.00 58.75 82 LEU A O 1
ATOM 642 N N . ASN A 1 83 ? -1.536 -24.379 -14.686 1.00 61.34 83 ASN A N 1
ATOM 643 C CA . ASN A 1 83 ? -1.704 -25.738 -15.155 1.00 61.34 83 ASN A CA 1
ATOM 644 C C . ASN A 1 83 ? -2.489 -26.449 -14.053 1.00 61.34 83 ASN A C 1
ATOM 646 O O . ASN A 1 83 ? -1.927 -27.162 -13.222 1.00 61.34 83 ASN A O 1
ATOM 650 N N . ILE A 1 84 ? -3.791 -26.157 -13.985 1.00 63.59 84 ILE A N 1
ATOM 651 C CA . ILE A 1 84 ? -4.735 -26.794 -13.081 1.00 63.59 84 ILE A CA 1
ATOM 652 C C . ILE A 1 84 ? -4.800 -28.238 -13.550 1.00 63.59 84 ILE A C 1
ATOM 654 O O . ILE A 1 84 ? -5.528 -28.600 -14.471 1.00 63.59 84 ILE A O 1
ATOM 658 N N . SER A 1 85 ? -3.965 -29.069 -12.935 1.00 73.69 85 SER A N 1
ATOM 659 C CA . SER A 1 85 ? -4.051 -30.505 -13.098 1.00 73.69 85 SER A CA 1
ATOM 660 C C . SER A 1 85 ? -5.416 -30.923 -12.561 1.00 73.69 85 SER A C 1
ATOM 662 O O . SER A 1 85 ? -5.704 -30.729 -11.378 1.00 73.69 85 SER A O 1
ATOM 664 N N . TRP A 1 86 ? -6.260 -31.506 -13.419 1.00 77.25 86 TRP A N 1
ATOM 665 C CA . TRP A 1 86 ? -7.615 -31.975 -13.080 1.00 77.25 86 TRP A CA 1
ATOM 666 C C . TRP A 1 86 ? -7.641 -32.872 -11.828 1.00 77.25 86 TRP A C 1
ATOM 668 O O . TRP A 1 86 ? -8.649 -32.991 -11.140 1.00 77.25 86 TRP A O 1
ATOM 678 N N . LYS A 1 87 ? -6.491 -33.454 -11.474 1.00 81.19 87 LYS A N 1
ATOM 679 C CA . LYS A 1 87 ? -6.272 -34.237 -10.256 1.00 81.19 87 LYS A CA 1
ATOM 680 C C . LYS A 1 87 ? -6.576 -33.482 -8.952 1.00 81.19 87 LYS A C 1
ATOM 682 O O . LYS A 1 87 ? -6.817 -34.136 -7.944 1.00 81.19 87 LYS A O 1
ATOM 687 N N . LEU A 1 88 ? -6.603 -32.145 -8.950 1.00 76.19 88 LEU A N 1
ATOM 688 C CA . LEU A 1 88 ? -6.922 -31.337 -7.764 1.00 76.19 88 LEU A CA 1
ATOM 689 C C . LEU A 1 88 ? -8.422 -31.037 -7.602 1.00 76.19 88 LEU A C 1
ATOM 691 O O . LEU A 1 88 ? -8.846 -30.715 -6.494 1.00 76.19 88 LEU A O 1
ATOM 695 N N . LEU A 1 89 ? -9.240 -31.201 -8.652 1.00 81.94 89 LEU A N 1
ATOM 696 C CA . LEU A 1 89 ? -10.698 -31.041 -8.553 1.00 81.94 89 LEU A CA 1
ATOM 697 C C . LEU A 1 89 ? -11.344 -31.931 -7.479 1.00 81.94 89 LEU A C 1
ATOM 699 O O . LEU A 1 89 ? -12.099 -31.392 -6.669 1.00 81.94 89 LEU A O 1
ATOM 703 N N . PRO A 1 90 ? -11.075 -33.253 -7.410 1.00 87.62 90 PRO A N 1
ATOM 704 C CA . PRO A 1 90 ? -11.705 -34.085 -6.389 1.00 87.62 90 PRO A CA 1
ATOM 705 C C . PRO A 1 90 ? -11.278 -33.674 -4.975 1.00 87.62 90 PRO A C 1
ATOM 707 O O . PRO A 1 90 ? -12.092 -33.726 -4.061 1.00 87.62 90 PRO A O 1
ATOM 710 N N . TYR A 1 91 ? -10.040 -33.199 -4.795 1.00 87.19 91 TYR A N 1
ATOM 711 C CA . TYR A 1 91 ? -9.541 -32.745 -3.496 1.00 87.19 91 TYR A CA 1
ATOM 712 C C . TYR A 1 91 ? -10.216 -31.445 -3.041 1.00 87.19 91 TYR A C 1
ATOM 714 O O . TYR A 1 91 ? -10.632 -31.336 -1.890 1.00 87.19 91 TYR A O 1
ATOM 722 N N . LEU A 1 92 ? -10.405 -30.483 -3.949 1.00 86.19 92 LEU A N 1
ATOM 723 C CA . LEU A 1 92 ? -11.102 -29.230 -3.647 1.00 86.19 92 LEU A CA 1
ATOM 724 C C . LEU A 1 92 ? -12.590 -29.454 -3.343 1.00 86.19 92 LEU A C 1
ATOM 726 O O . LEU A 1 92 ? -13.105 -28.875 -2.387 1.00 86.19 92 LEU A O 1
ATOM 730 N N . LEU A 1 93 ? -13.260 -30.336 -4.094 1.00 88.62 93 LEU A N 1
ATOM 731 C CA . LEU A 1 93 ? -14.645 -30.728 -3.809 1.00 88.62 93 LEU A CA 1
ATOM 732 C C . LEU A 1 93 ? -14.760 -31.434 -2.454 1.00 88.62 93 LEU A C 1
ATOM 734 O O . LEU A 1 93 ? -15.684 -31.158 -1.692 1.00 88.62 93 LEU A O 1
ATOM 738 N N . PHE A 1 94 ? -13.796 -32.292 -2.118 1.00 88.06 94 PHE A N 1
ATOM 739 C CA . PHE A 1 94 ? -13.760 -32.980 -0.831 1.00 88.06 94 PHE A CA 1
ATOM 740 C C . PHE A 1 94 ? -13.535 -32.011 0.339 1.00 88.06 94 PHE A C 1
ATOM 742 O O . PHE A 1 94 ? -14.234 -32.105 1.347 1.00 88.06 94 PHE A O 1
ATOM 749 N N . ILE A 1 95 ? -12.635 -31.028 0.190 1.00 90.69 95 ILE A N 1
ATOM 750 C CA . ILE A 1 95 ? -12.426 -29.972 1.194 1.00 90.69 95 ILE A CA 1
ATOM 751 C C . ILE A 1 95 ? -13.712 -29.170 1.406 1.00 90.69 95 ILE A C 1
ATOM 753 O O . ILE A 1 95 ? -14.137 -29.001 2.548 1.00 90.69 95 ILE A O 1
ATOM 757 N N . GLN A 1 96 ? -14.363 -28.718 0.329 1.00 88.88 96 GLN A N 1
ATOM 758 C CA . GLN A 1 96 ? -15.616 -27.967 0.441 1.00 88.88 96 GLN A CA 1
ATOM 759 C C . GLN A 1 96 ? -16.728 -28.791 1.104 1.00 88.88 96 GLN A C 1
ATOM 761 O O . GLN A 1 96 ? -17.474 -28.264 1.931 1.00 88.88 96 GLN A O 1
ATOM 766 N N . TRP A 1 97 ? -16.806 -30.090 0.807 1.00 91.50 97 TRP A N 1
ATOM 767 C CA . TRP A 1 97 ? -17.784 -30.992 1.411 1.00 91.50 97 TRP A CA 1
ATOM 768 C C . TRP A 1 97 ? -17.536 -31.208 2.910 1.00 91.50 97 TRP A C 1
ATOM 770 O O . TRP A 1 97 ? -18.474 -31.115 3.703 1.00 91.50 97 TRP A O 1
ATOM 780 N N . ILE A 1 98 ? -16.277 -31.399 3.327 1.00 90.31 98 ILE A N 1
ATOM 781 C CA . ILE A 1 98 ? -15.902 -31.499 4.749 1.00 90.31 98 ILE A CA 1
ATOM 782 C C . ILE A 1 98 ? -16.237 -30.205 5.489 1.00 90.31 98 ILE A C 1
ATOM 784 O O . ILE A 1 98 ? -16.814 -30.257 6.577 1.00 90.31 98 ILE A O 1
ATOM 788 N N . SER A 1 99 ? -15.900 -29.047 4.914 1.00 87.06 99 SER A N 1
ATOM 789 C CA . SER A 1 99 ? -16.216 -27.751 5.516 1.00 87.06 99 SER A CA 1
ATOM 790 C C . SER A 1 99 ? -17.724 -27.577 5.698 1.00 87.0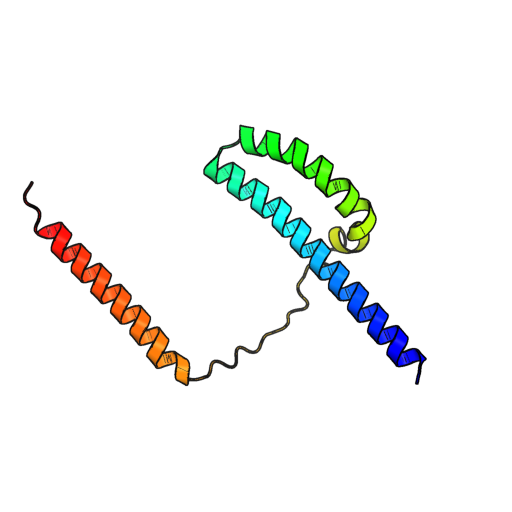6 99 SER A C 1
ATOM 792 O O . SER A 1 99 ? -18.161 -27.203 6.785 1.00 87.06 99 SER A O 1
ATOM 794 N N . LEU A 1 100 ? -18.528 -27.916 4.685 1.00 86.44 100 LEU A N 1
ATOM 795 C CA . LEU A 1 100 ? -19.986 -27.837 4.766 1.00 86.44 100 LEU A CA 1
ATOM 796 C C . LEU A 1 100 ? -20.554 -28.805 5.812 1.00 86.44 100 LEU A C 1
ATOM 798 O O . LEU A 1 100 ? -21.403 -28.414 6.608 1.00 86.44 100 LEU A O 1
ATOM 802 N N . HIS A 1 101 ? -20.047 -30.038 5.869 1.00 87.69 101 HIS A N 1
ATOM 803 C CA . HIS A 1 101 ? -20.447 -31.029 6.867 1.00 87.69 101 HIS A CA 1
ATOM 804 C C . HIS A 1 101 ? -20.106 -30.581 8.298 1.00 87.69 101 HIS A C 1
ATOM 806 O O . HIS A 1 101 ? -20.923 -30.713 9.210 1.00 87.69 101 HIS A O 1
ATOM 812 N N . PHE A 1 102 ? -18.921 -29.999 8.508 1.00 83.75 102 PHE A N 1
ATOM 813 C CA . PHE A 1 102 ? -18.504 -29.475 9.809 1.00 83.75 102 PHE A CA 1
ATOM 814 C C . PHE A 1 102 ? -19.356 -28.278 10.251 1.00 83.75 102 PHE A C 1
ATOM 816 O O . PHE A 1 102 ? -19.770 -28.211 11.411 1.00 83.75 102 PHE A O 1
ATOM 823 N N . ILE A 1 103 ? -19.664 -27.361 9.328 1.00 84.69 103 ILE A N 1
ATOM 824 C CA . ILE A 1 103 ? -20.550 -26.219 9.587 1.00 84.69 103 ILE A CA 1
ATOM 825 C C . ILE A 1 103 ? -21.966 -26.709 9.914 1.00 84.69 103 ILE A C 1
ATOM 827 O O . ILE A 1 103 ? -22.523 -26.288 10.923 1.00 84.69 103 ILE A O 1
ATOM 831 N N . LEU A 1 104 ? -22.513 -27.651 9.137 1.00 81.19 104 LEU A N 1
ATOM 832 C CA . LEU A 1 104 ? -23.849 -28.211 9.360 1.00 81.19 104 LEU A CA 1
ATOM 833 C C . LEU A 1 104 ? -23.952 -28.899 10.729 1.00 81.19 104 LEU A C 1
ATOM 835 O O . LEU A 1 104 ? -24.920 -28.678 11.457 1.00 81.19 104 LEU A O 1
ATOM 839 N N . LYS A 1 105 ? -22.924 -29.666 11.119 1.00 80.06 105 LYS A N 1
ATOM 840 C CA . LYS A 1 105 ? -22.835 -30.286 12.447 1.00 80.06 105 LYS A CA 1
ATOM 841 C C . LYS A 1 105 ? -22.803 -29.232 13.554 1.00 80.06 105 LYS A C 1
ATOM 843 O O . LYS A 1 105 ? -23.555 -29.348 14.517 1.00 80.06 105 LYS A O 1
ATOM 848 N N . LYS A 1 106 ? -22.013 -28.164 13.387 1.00 76.12 106 LYS A N 1
ATOM 849 C CA . LYS A 1 106 ? -21.993 -27.037 14.333 1.00 76.12 106 LYS A CA 1
ATOM 850 C C . LYS A 1 106 ? -23.349 -26.341 14.453 1.00 76.12 106 LYS A C 1
ATOM 852 O O . LYS A 1 106 ? -23.728 -25.969 15.559 1.00 76.12 106 LYS A O 1
ATOM 857 N N . THR A 1 107 ? -24.080 -26.164 13.354 1.00 67.44 107 THR A N 1
ATOM 858 C CA . THR A 1 107 ? -25.422 -25.562 13.374 1.00 67.44 107 THR A CA 1
ATOM 859 C C . THR A 1 107 ? -26.439 -26.457 14.090 1.00 67.44 107 THR A C 1
ATOM 861 O O . THR A 1 107 ? -27.315 -25.943 14.787 1.00 67.44 107 THR A O 1
ATOM 864 N N . LEU A 1 108 ? -26.305 -27.782 13.972 1.00 64.19 108 LEU A N 1
ATOM 865 C CA . LEU A 1 108 ? -27.143 -28.761 14.672 1.00 64.19 108 LEU A CA 1
ATOM 866 C C . LEU A 1 108 ? -26.852 -28.795 16.183 1.00 64.19 108 LEU A C 1
ATOM 868 O O . LEU A 1 108 ? -27.787 -28.755 16.978 1.00 64.19 108 LEU A O 1
ATOM 872 N N . ASP A 1 109 ? -25.576 -28.753 16.579 1.00 61.69 109 ASP A N 1
ATOM 873 C CA . ASP A 1 109 ? -25.156 -28.647 17.987 1.00 61.69 109 ASP A CA 1
ATOM 874 C C . ASP A 1 109 ? -25.638 -27.337 18.641 1.00 61.69 109 ASP A C 1
ATOM 876 O O . ASP A 1 109 ? -26.097 -27.330 19.784 1.00 61.69 109 ASP A O 1
ATOM 880 N N . TYR A 1 110 ? -25.624 -26.217 17.907 1.00 58.06 110 TYR A N 1
ATOM 881 C CA . TYR A 1 110 ? -26.103 -24.926 18.422 1.00 58.06 110 TYR A CA 1
ATOM 882 C C . TYR A 1 110 ? -27.625 -24.888 18.655 1.00 58.06 110 TYR A C 1
ATOM 884 O O . TYR A 1 110 ? -28.106 -24.106 19.473 1.00 58.06 110 TYR A O 1
ATOM 892 N N . ARG A 1 111 ? -28.398 -25.725 17.947 1.00 56.38 111 ARG A N 1
ATOM 893 C CA . ARG A 1 111 ? -29.863 -25.825 18.082 1.00 56.38 111 ARG A CA 1
ATOM 894 C C . ARG A 1 111 ? -30.321 -26.697 19.257 1.00 56.38 111 ARG A C 1
ATOM 896 O O . ARG A 1 111 ? -31.488 -26.604 19.624 1.00 56.38 111 ARG A O 1
ATOM 903 N N . LEU A 1 112 ? -29.440 -27.513 19.838 1.00 60.66 112 LEU A N 1
ATOM 904 C CA . LEU A 1 112 ? -29.759 -28.463 20.915 1.00 60.66 112 LEU A CA 1
ATOM 905 C C . LEU A 1 112 ? -29.336 -27.993 22.313 1.00 60.66 112 LEU A C 1
ATOM 907 O O . LEU A 1 112 ? -29.486 -28.747 23.272 1.00 60.66 112 LEU A O 1
ATOM 911 N N . LYS A 1 113 ? -28.853 -26.753 22.466 1.00 46.03 113 LYS A N 1
ATOM 912 C CA . LYS A 1 113 ? -28.589 -26.169 23.787 1.00 46.03 113 LYS A CA 1
ATOM 913 C C . LYS A 1 113 ? -29.869 -25.493 24.309 1.00 46.03 113 LYS A C 1
ATOM 915 O O . LYS A 1 113 ? -30.219 -24.428 23.796 1.00 46.03 113 LYS A O 1
ATOM 920 N N . PRO A 1 114 ? -30.599 -26.090 25.275 1.00 58.31 114 PRO A N 1
ATOM 921 C CA . PRO A 1 114 ? -31.730 -25.421 25.906 1.00 58.31 114 PRO A CA 1
ATOM 922 C C . PRO A 1 114 ? -31.249 -24.159 26.634 1.00 58.31 114 PRO A C 1
ATOM 924 O O . PRO A 1 114 ? -30.128 -24.113 27.151 1.00 58.31 114 PRO A O 1
ATOM 927 N N . LYS A 1 115 ? -32.101 -23.135 26.576 1.00 55.09 115 LYS A N 1
ATOM 928 C CA . LYS A 1 115 ? -31.910 -21.799 27.145 1.00 55.09 115 LYS A CA 1
ATOM 929 C C . LYS A 1 115 ? -31.878 -21.827 28.668 1.00 55.09 115 LYS A C 1
ATOM 931 O O . LYS A 1 115 ? -32.673 -22.602 29.242 1.00 55.09 115 LYS A O 1
#

Secondary structure (DSSP, 8-state):
-HHHHHHHHHHHHHHHHHHHHHHHHHHHHHHHHHHHHHH-HHHHHHHHHHHHHHHHHHHHHHSHHHHSSTTTTS-----------GGGHHHHHHHHHHHHHHHHHHHHHHHS---

Foldseek 3Di:
DVVVVVVVVVVVVVVVLLQVLLVLVVVLVVVLVVCCVPVNDVSSVVSCVVVCVVCVCCCVVRNVVQPPPPCSNPPPPPPPVPPPDCVCVVVVVVVVVVVVVVVVVVVVVVVPDDD

Radius of gyration: 23.9 Å; chains: 1; bounding box: 63×43×53 Å

Sequence (115 aa):
MELSESVNRRQNVDDGLRESCCAFGEFVTCKYQHVGRDCGHDATLFLQQHLDRISSPLIHEHCAHYTYATDACTPASSSKTLNISWKLLPYLLFIQWISLHFILKKTLDYRLKPK